Protein AF-A0A950TWX4-F1 (afdb_monomer_lite)

Radius of gyration: 22.9 Å; chains: 1; bounding box: 74×31×78 Å

Foldseek 3Di:
DDDPPPPAPDPLRVLLVVLVVLPPPQDQDPPLQLLVRQLVLLLVCLPRPDVVSVVVQVVCCVVCVVSVVSCCVRPVVVSLVSNLVSLVSCVVSQQWPPPDPSVVVSCQSVVVQVVCCVVPRRDDNCVSVVSSVVCRVVTGHPDPDDPPPPPPPPDDDD

Structure (mmCIF, N/CA/C/O backbone):
data_AF-A0A950TWX4-F1
#
_entry.id   AF-A0A950TWX4-F1
#
loop_
_atom_site.group_PDB
_atom_site.id
_atom_site.type_symbol
_atom_site.label_atom_id
_atom_site.label_alt_id
_atom_site.label_comp_id
_atom_site.label_asym_id
_atom_site.label_entity_id
_atom_site.label_seq_id
_atom_site.pdbx_PDB_ins_code
_atom_site.Cartn_x
_atom_site.Cartn_y
_atom_site.Cartn_z
_atom_site.occupancy
_atom_site.B_iso_or_equiv
_atom_site.auth_seq_id
_atom_site.auth_comp_id
_atom_site.auth_asym_id
_atom_site.auth_atom_id
_atom_site.pdbx_PDB_model_num
ATOM 1 N N . ARG A 1 1 ? 33.768 -4.463 -26.915 1.00 38.16 1 ARG A N 1
ATOM 2 C CA . ARG A 1 1 ? 33.293 -5.575 -27.776 1.00 38.16 1 ARG A CA 1
ATOM 3 C C . ARG A 1 1 ? 33.504 -6.878 -26.988 1.00 38.16 1 ARG A C 1
ATOM 5 O O . ARG A 1 1 ? 34.637 -7.309 -26.895 1.00 38.16 1 ARG A O 1
ATOM 12 N N . THR A 1 2 ? 32.643 -7.201 -26.019 1.00 39.91 2 THR A N 1
ATOM 13 C CA . THR A 1 2 ? 31.411 -8.034 -26.055 1.00 39.91 2 THR A CA 1
ATOM 14 C C . THR A 1 2 ? 31.694 -9.506 -25.726 1.00 39.91 2 THR A C 1
ATOM 16 O O . THR A 1 2 ? 31.837 -10.320 -26.630 1.00 39.91 2 THR A O 1
ATOM 19 N N . THR A 1 3 ? 31.713 -9.851 -24.431 1.00 39.69 3 THR A N 1
ATOM 20 C CA . THR A 1 3 ? 31.812 -11.255 -23.975 1.00 39.69 3 THR A CA 1
ATOM 21 C C . THR A 1 3 ? 31.081 -11.495 -22.643 1.00 39.69 3 THR A C 1
ATOM 23 O O . THR A 1 3 ? 31.617 -12.116 -21.737 1.00 39.69 3 THR A O 1
ATOM 26 N N . VAL A 1 4 ? 29.840 -11.002 -22.498 1.00 51.38 4 VAL A N 1
ATOM 27 C CA . VAL A 1 4 ? 28.979 -11.291 -21.318 1.00 51.38 4 VAL A CA 1
ATOM 28 C C . VAL A 1 4 ? 27.601 -11.860 -21.720 1.00 51.38 4 VAL A C 1
ATOM 30 O O . VAL A 1 4 ? 26.657 -11.836 -20.948 1.00 51.38 4 VAL A O 1
ATOM 33 N N . TYR A 1 5 ? 27.462 -12.434 -22.921 1.00 45.06 5 TYR A N 1
ATOM 34 C CA . TYR A 1 5 ? 26.194 -13.040 -23.379 1.00 45.06 5 TYR A CA 1
ATOM 35 C C . TYR A 1 5 ? 26.130 -14.575 -23.250 1.00 45.06 5 TYR A C 1
ATOM 37 O O . TYR A 1 5 ? 25.165 -15.190 -23.682 1.00 45.06 5 TYR A O 1
ATOM 45 N N . ARG A 1 6 ? 27.138 -15.245 -22.674 1.00 44.38 6 ARG A N 1
ATOM 46 C CA . ARG A 1 6 ? 27.315 -16.703 -22.853 1.00 44.38 6 ARG A CA 1
ATOM 47 C C . ARG A 1 6 ? 26.778 -17.589 -21.713 1.00 44.38 6 ARG A C 1
ATOM 49 O O . ARG A 1 6 ? 27.335 -18.656 -21.468 1.00 44.38 6 ARG A O 1
ATOM 56 N N . ARG A 1 7 ? 25.716 -17.179 -21.006 1.00 50.59 7 ARG A N 1
ATOM 57 C CA . ARG A 1 7 ? 25.037 -18.082 -20.042 1.00 50.59 7 ARG A CA 1
ATOM 58 C C . ARG A 1 7 ? 23.511 -17.957 -19.941 1.00 50.59 7 ARG A C 1
ATOM 60 O O . ARG A 1 7 ? 22.912 -18.731 -19.206 1.00 50.59 7 ARG A O 1
ATOM 67 N N . TYR A 1 8 ? 22.882 -17.068 -20.706 1.00 47.69 8 TYR A N 1
ATOM 68 C CA . TYR A 1 8 ? 21.423 -16.969 -20.796 1.00 47.69 8 TYR A CA 1
ATOM 69 C C . TYR A 1 8 ? 21.054 -16.935 -22.272 1.00 47.69 8 TYR A C 1
ATOM 71 O O . TYR A 1 8 ? 21.654 -16.168 -23.024 1.00 47.69 8 TYR A O 1
ATOM 79 N N . ARG A 1 9 ? 20.161 -17.834 -22.693 1.00 47.31 9 ARG A N 1
ATOM 80 C CA . ARG A 1 9 ? 19.891 -18.096 -24.112 1.00 47.31 9 ARG A CA 1
ATOM 81 C C . ARG A 1 9 ? 19.244 -16.885 -24.791 1.00 47.31 9 ARG A C 1
ATOM 83 O O . ARG A 1 9 ? 19.520 -16.677 -25.961 1.00 47.31 9 ARG A O 1
ATOM 90 N N . ASP A 1 10 ? 18.541 -16.051 -24.014 1.00 60.38 10 ASP A N 1
ATOM 91 C CA . ASP A 1 10 ? 17.954 -14.770 -24.416 1.00 60.38 10 ASP A CA 1
ATOM 92 C C . ASP A 1 10 ? 17.964 -13.742 -23.260 1.00 60.38 10 ASP A C 1
ATOM 94 O O . ASP A 1 10 ? 18.058 -14.100 -22.081 1.00 60.38 10 ASP A O 1
ATOM 98 N N . LYS A 1 11 ? 17.805 -12.441 -23.567 1.00 58.81 11 LYS A N 1
ATOM 99 C CA . LYS A 1 11 ? 17.647 -11.350 -22.569 1.00 58.81 11 LYS A CA 1
ATOM 100 C C . LYS A 1 11 ? 16.501 -11.637 -21.584 1.00 58.81 11 LYS A C 1
ATOM 102 O O . LYS A 1 11 ? 16.572 -11.248 -20.420 1.00 58.81 11 LYS A O 1
ATOM 107 N N . ALA A 1 12 ? 15.492 -12.383 -22.039 1.00 58.31 12 ALA A N 1
ATOM 108 C CA . ALA A 1 12 ? 14.367 -12.852 -21.241 1.00 58.31 12 ALA A CA 1
ATOM 109 C C . ALA A 1 12 ? 14.793 -13.758 -20.072 1.00 58.31 12 ALA A C 1
ATOM 111 O O . ALA A 1 12 ? 14.349 -13.571 -18.939 1.00 58.31 12 ALA A O 1
ATOM 112 N N . ASP A 1 13 ? 15.700 -14.702 -20.333 1.00 59.44 13 ASP A N 1
ATOM 113 C CA . ASP A 1 13 ? 16.210 -15.637 -19.328 1.00 59.44 13 ASP A CA 1
ATOM 114 C C . ASP A 1 13 ? 17.091 -14.927 -18.301 1.00 59.44 13 ASP A C 1
ATOM 116 O O . ASP A 1 13 ? 17.009 -15.225 -17.111 1.00 59.44 13 ASP A O 1
ATOM 120 N N . LEU A 1 14 ? 17.891 -13.946 -18.735 1.00 62.47 14 LEU A N 1
ATOM 121 C CA . LEU A 1 14 ? 18.701 -13.117 -17.838 1.00 62.47 14 LEU A CA 1
ATOM 122 C C . LEU A 1 14 ? 17.815 -12.298 -16.893 1.00 62.47 14 LEU A C 1
ATOM 124 O O . LEU A 1 14 ? 18.081 -12.233 -15.695 1.00 62.47 14 LEU A O 1
ATOM 128 N N . VAL A 1 15 ? 16.750 -11.691 -17.417 1.00 62.72 15 VAL A N 1
ATOM 129 C CA . VAL A 1 15 ? 15.803 -10.907 -16.619 1.00 62.72 15 VAL A CA 1
ATOM 130 C C . VAL A 1 15 ? 14.982 -11.812 -15.695 1.00 62.72 15 VAL A C 1
ATOM 132 O O . VAL A 1 15 ? 14.800 -11.480 -14.529 1.00 62.72 15 VAL A O 1
ATOM 135 N N . SER A 1 16 ? 14.556 -12.992 -16.153 1.00 57.66 16 SER A N 1
ATOM 136 C CA . SER A 1 16 ? 13.877 -13.993 -15.318 1.00 57.66 16 SER A CA 1
ATOM 137 C C . SER A 1 16 ? 14.780 -14.522 -14.196 1.00 57.66 16 SER A C 1
ATOM 139 O O . SER A 1 16 ? 14.333 -14.657 -13.053 1.00 57.66 16 SER A O 1
ATOM 141 N N . ALA A 1 17 ? 16.065 -14.757 -14.488 1.00 59.44 17 ALA A N 1
ATOM 142 C CA . ALA A 1 17 ? 17.078 -15.117 -13.500 1.00 59.44 17 ALA A CA 1
ATOM 143 C C . ALA A 1 17 ? 17.334 -13.969 -12.511 1.00 59.44 17 ALA A C 1
ATOM 145 O O . ALA A 1 17 ? 17.352 -14.209 -11.307 1.00 59.44 17 ALA A O 1
ATOM 146 N N . ALA A 1 18 ? 17.422 -12.720 -12.985 1.00 61.53 18 ALA A N 1
ATOM 147 C CA . ALA A 1 18 ? 17.548 -11.535 -12.137 1.00 61.53 18 ALA A CA 1
ATOM 148 C C . ALA A 1 18 ? 16.329 -11.360 -11.210 1.00 61.53 18 ALA A C 1
ATOM 150 O O . ALA A 1 18 ? 16.492 -11.196 -10.002 1.00 61.53 18 ALA A O 1
ATOM 151 N N . ILE A 1 19 ? 15.105 -11.502 -11.733 1.00 61.78 19 ILE A N 1
ATOM 152 C CA . ILE A 1 19 ? 13.866 -11.523 -10.935 1.00 61.78 19 ILE A CA 1
ATOM 153 C C . ILE A 1 19 ? 13.899 -12.683 -9.925 1.00 61.78 19 ILE A C 1
ATOM 155 O O . ILE A 1 19 ? 13.497 -12.518 -8.776 1.00 61.78 19 ILE A O 1
ATOM 159 N N . GLY A 1 20 ? 14.406 -13.855 -10.321 1.00 56.72 20 GLY A N 1
ATOM 160 C CA . GLY A 1 20 ? 14.581 -15.014 -9.442 1.00 56.72 20 GLY A CA 1
ATOM 161 C C . GLY A 1 20 ? 15.554 -14.770 -8.283 1.00 56.72 20 GLY A C 1
ATOM 162 O O . GLY A 1 20 ? 15.303 -15.246 -7.177 1.00 56.72 20 GLY A O 1
ATOM 163 N N . THR A 1 21 ? 16.618 -13.991 -8.508 1.00 56.47 21 THR A N 1
ATOM 164 C CA . THR A 1 21 ? 17.588 -13.599 -7.467 1.00 56.47 21 THR A CA 1
ATOM 165 C C . THR A 1 21 ? 17.095 -12.476 -6.554 1.00 56.47 21 THR A C 1
ATOM 167 O O . THR A 1 21 ? 17.593 -12.337 -5.442 1.00 56.47 21 THR A O 1
ATOM 170 N N . LEU A 1 22 ? 16.082 -11.710 -6.971 1.00 57.88 22 LEU A N 1
ATOM 171 C CA . LEU A 1 22 ? 15.498 -10.612 -6.187 1.00 57.88 22 LEU A CA 1
ATOM 172 C C . LEU A 1 22 ? 14.499 -11.069 -5.117 1.00 57.88 22 LEU A C 1
ATOM 174 O O . LEU A 1 22 ? 13.811 -10.246 -4.513 1.00 57.88 22 LEU A O 1
ATOM 178 N N . ARG A 1 23 ? 14.433 -12.375 -4.835 1.00 53.00 23 ARG A N 1
ATOM 179 C CA . ARG A 1 23 ? 13.668 -12.918 -3.712 1.00 53.00 23 ARG A CA 1
ATOM 180 C C . ARG A 1 23 ? 14.321 -12.535 -2.383 1.00 53.00 23 ARG A C 1
ATOM 182 O O . ARG A 1 23 ? 14.966 -13.356 -1.739 1.00 53.00 23 ARG A O 1
ATOM 189 N N . ALA A 1 24 ? 14.079 -11.316 -1.918 1.00 51.25 24 ALA A N 1
ATOM 190 C CA . ALA A 1 24 ? 14.000 -11.110 -0.483 1.00 51.25 24 ALA A CA 1
ATOM 191 C C . ALA A 1 24 ? 12.707 -11.807 -0.016 1.00 51.25 24 ALA A C 1
ATOM 193 O O . ALA A 1 24 ? 11.636 -11.476 -0.533 1.00 51.25 24 ALA A O 1
ATOM 194 N N . PRO A 1 25 ? 12.759 -12.802 0.889 1.00 54.62 25 PRO A N 1
ATOM 195 C CA . PRO A 1 25 ? 11.548 -13.352 1.477 1.00 54.62 25 PRO A CA 1
ATOM 196 C C . PRO A 1 25 ? 10.848 -12.218 2.225 1.00 54.62 25 PRO A C 1
ATOM 198 O O . PRO A 1 25 ? 11.296 -11.807 3.296 1.00 54.62 25 PRO A O 1
ATOM 201 N N . VAL A 1 26 ? 9.783 -11.667 1.640 1.00 61.88 26 VAL A N 1
ATOM 202 C CA . VAL A 1 26 ? 9.004 -10.626 2.306 1.00 61.88 26 VAL A CA 1
ATOM 203 C C . VAL A 1 26 ? 8.231 -11.308 3.420 1.00 61.88 26 VAL A C 1
ATOM 205 O O . VAL A 1 26 ? 7.269 -12.036 3.184 1.00 61.88 26 VAL A O 1
ATOM 208 N N . ARG A 1 27 ? 8.725 -11.137 4.644 1.00 69.81 27 ARG A N 1
ATOM 209 C CA . ARG A 1 27 ? 8.039 -11.590 5.845 1.00 69.81 27 ARG A CA 1
ATOM 210 C C . ARG A 1 27 ? 7.013 -10.538 6.218 1.00 69.81 27 ARG A C 1
ATOM 212 O O . ARG A 1 27 ? 7.359 -9.380 6.434 1.00 69.81 27 ARG A O 1
ATOM 219 N N . ARG A 1 28 ? 5.760 -10.967 6.282 1.00 78.38 28 ARG A N 1
ATOM 220 C CA . ARG A 1 28 ? 4.666 -10.172 6.819 1.00 78.38 28 ARG A CA 1
ATOM 221 C C . ARG A 1 28 ? 4.884 -9.953 8.318 1.00 78.38 28 ARG A C 1
ATOM 223 O O . ARG A 1 28 ? 5.215 -10.898 9.033 1.00 78.38 28 ARG A O 1
ATOM 230 N N . SER A 1 29 ? 4.699 -8.715 8.767 1.00 80.38 29 SER A N 1
ATOM 231 C CA . SER A 1 29 ? 4.491 -8.416 10.184 1.00 80.38 29 SER A CA 1
ATOM 232 C C . SER A 1 29 ? 3.058 -8.807 10.541 1.00 80.38 29 SER A C 1
ATOM 234 O O . SER A 1 29 ? 2.140 -8.452 9.806 1.00 80.38 29 SER A O 1
ATOM 236 N N . ALA A 1 30 ? 2.886 -9.581 11.608 1.00 83.62 30 ALA A N 1
ATOM 237 C CA . ALA A 1 30 ? 1.586 -10.031 12.102 1.00 83.62 30 ALA A CA 1
ATOM 238 C C . ALA A 1 30 ? 1.535 -9.805 13.617 1.00 83.62 30 ALA A C 1
ATOM 240 O O . ALA A 1 30 ? 1.483 -10.743 14.412 1.00 83.62 30 ALA A O 1
ATOM 241 N N . THR A 1 31 ? 1.663 -8.540 14.019 1.00 90.94 31 THR A N 1
ATOM 242 C CA . THR A 1 31 ? 1.644 -8.133 15.434 1.00 90.94 31 THR A CA 1
ATOM 243 C C . THR A 1 31 ? 0.235 -8.154 16.019 1.00 90.94 31 THR A C 1
ATOM 245 O O . THR A 1 31 ? 0.073 -8.139 17.239 1.00 90.94 31 THR A O 1
ATOM 248 N N . GLY A 1 32 ? -0.781 -8.199 15.154 1.00 90.12 32 GLY A N 1
ATOM 249 C CA . GLY A 1 32 ? -2.180 -8.073 15.536 1.00 90.12 32 GLY A CA 1
ATOM 250 C C . GLY A 1 32 ? -2.653 -6.622 15.587 1.00 90.12 32 GLY A C 1
ATOM 251 O O . GLY A 1 32 ? -3.823 -6.404 15.880 1.00 90.12 32 GLY A O 1
ATOM 252 N N . ASP A 1 33 ? -1.794 -5.645 15.282 1.00 95.81 33 ASP A N 1
ATOM 253 C CA . ASP A 1 33 ? -2.163 -4.255 15.003 1.00 95.81 33 ASP A CA 1
ATOM 254 C C . ASP A 1 33 ? -2.050 -4.017 13.492 1.00 95.81 33 ASP A C 1
ATOM 256 O O . ASP A 1 33 ? -0.959 -3.855 12.943 1.00 95.81 33 ASP A O 1
ATOM 260 N N . ALA A 1 34 ? -3.196 -3.980 12.812 1.00 96.38 34 ALA A N 1
ATOM 261 C CA . ALA A 1 34 ? -3.253 -3.839 11.366 1.00 96.38 34 ALA A CA 1
ATOM 262 C C . ALA A 1 34 ? -2.634 -2.518 10.885 1.00 96.38 34 ALA A C 1
ATOM 264 O O . ALA A 1 34 ? -2.046 -2.488 9.805 1.00 96.38 34 ALA A O 1
ATOM 265 N N . ARG A 1 35 ? -2.703 -1.432 11.671 1.00 97.12 35 ARG A N 1
ATOM 266 C CA . ARG A 1 35 ? -2.060 -0.163 11.297 1.00 97.12 35 ARG A CA 1
ATOM 267 C C . ARG A 1 35 ? -0.549 -0.330 11.308 1.00 97.12 35 ARG A C 1
ATOM 269 O O . ARG A 1 35 ? 0.112 0.009 10.329 1.00 97.12 35 ARG A O 1
ATOM 276 N N . ALA A 1 36 ? -0.013 -0.849 12.410 1.00 97.19 36 ALA A N 1
ATOM 277 C CA . ALA A 1 36 ? 1.422 -1.059 12.567 1.00 97.19 36 ALA A CA 1
ATOM 278 C C . ALA A 1 36 ? 1.967 -2.035 11.513 1.00 97.19 36 ALA A C 1
ATOM 280 O O . ALA A 1 36 ? 3.016 -1.785 10.918 1.00 97.19 36 ALA A O 1
ATOM 281 N N . ASP A 1 37 ? 1.224 -3.102 11.221 1.00 96.62 37 ASP A N 1
ATOM 282 C CA . ASP A 1 37 ? 1.611 -4.103 10.230 1.00 96.62 37 ASP A CA 1
ATOM 283 C C . ASP A 1 37 ? 1.609 -3.530 8.795 1.00 96.62 37 ASP A C 1
ATOM 285 O O . ASP A 1 37 ? 2.510 -3.842 8.010 1.00 96.62 37 ASP A O 1
ATOM 289 N N . LEU A 1 38 ? 0.669 -2.634 8.452 1.00 96.94 38 LEU A N 1
ATOM 290 C CA . LEU A 1 38 ? 0.676 -1.912 7.169 1.00 96.94 38 LEU A CA 1
ATOM 291 C C . LEU A 1 38 ? 1.870 -0.955 7.045 1.00 96.94 38 LEU A C 1
ATOM 293 O O . LEU A 1 38 ? 2.520 -0.928 5.997 1.00 96.94 38 LEU A O 1
ATOM 297 N N . VAL A 1 39 ? 2.183 -0.204 8.108 1.00 97.44 39 VAL A N 1
ATOM 298 C CA . VAL A 1 39 ? 3.353 0.693 8.150 1.00 97.44 39 VAL A CA 1
ATOM 299 C C . VAL A 1 39 ? 4.638 -0.104 7.934 1.00 97.44 39 VAL A C 1
ATOM 301 O O . VAL A 1 39 ? 5.432 0.222 7.049 1.00 97.44 39 VAL A O 1
ATOM 304 N N . ALA A 1 40 ? 4.817 -1.194 8.684 1.00 95.62 40 ALA A N 1
ATOM 305 C CA . ALA A 1 40 ? 5.993 -2.052 8.582 1.00 95.62 40 ALA A CA 1
ATOM 306 C C . ALA A 1 40 ? 6.160 -2.640 7.172 1.00 95.62 40 ALA A C 1
ATOM 308 O O . ALA A 1 40 ? 7.278 -2.723 6.647 1.00 95.62 40 ALA A O 1
ATOM 309 N N . HIS A 1 41 ? 5.052 -3.021 6.530 1.00 94.88 41 HIS A N 1
ATOM 310 C CA . HIS A 1 41 ? 5.083 -3.525 5.160 1.00 94.88 41 HIS A CA 1
ATOM 311 C C . HIS A 1 41 ? 5.472 -2.444 4.147 1.00 94.88 41 HIS A C 1
ATOM 313 O O . HIS A 1 41 ? 6.357 -2.675 3.319 1.00 94.88 41 HIS A O 1
ATOM 319 N N . LEU A 1 42 ? 4.882 -1.248 4.226 1.00 95.00 42 LEU A N 1
ATOM 320 C CA . LEU A 1 42 ? 5.241 -0.137 3.339 1.00 95.00 42 LEU A CA 1
ATOM 321 C C . LEU A 1 42 ? 6.699 0.295 3.509 1.00 95.00 42 LEU A C 1
ATOM 323 O O . LEU A 1 42 ? 7.374 0.586 2.522 1.00 95.00 42 LEU A O 1
ATOM 327 N N . ASP A 1 43 ? 7.225 0.264 4.728 1.00 94.62 43 ASP A N 1
ATOM 328 C CA . ASP A 1 43 ? 8.636 0.530 4.990 1.00 94.62 43 ASP A CA 1
ATOM 329 C C . ASP A 1 43 ? 9.556 -0.567 4.411 1.00 94.62 43 ASP A C 1
ATOM 331 O O . ASP A 1 43 ? 10.631 -0.286 3.868 1.00 94.62 43 ASP A O 1
ATOM 335 N N . SER A 1 44 ? 9.117 -1.831 4.426 1.00 91.56 44 SER A N 1
ATOM 336 C CA . SER A 1 44 ? 9.804 -2.918 3.716 1.00 91.56 44 SER A CA 1
ATOM 337 C C . SER A 1 44 ? 9.836 -2.686 2.202 1.00 91.56 44 SER A C 1
ATOM 339 O O . SER A 1 44 ? 10.907 -2.784 1.597 1.00 91.56 44 SER A O 1
ATOM 341 N N . VAL A 1 45 ? 8.707 -2.313 1.588 1.00 90.44 45 VAL A N 1
ATOM 342 C CA . VAL A 1 45 ? 8.643 -1.941 0.162 1.00 90.44 45 VAL A CA 1
ATOM 343 C C . VAL A 1 45 ? 9.592 -0.774 -0.116 1.00 90.44 45 VAL A C 1
A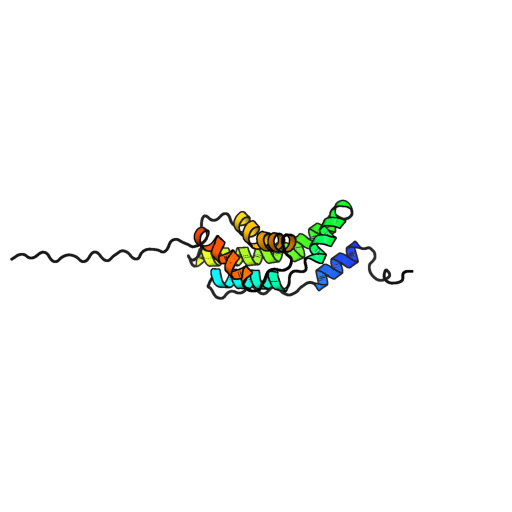TOM 345 O O . VAL A 1 45 ? 10.443 -0.860 -1.005 1.00 90.44 45 VAL A O 1
ATOM 348 N N . ARG A 1 46 ? 9.534 0.273 0.710 1.00 91.31 46 ARG A N 1
ATOM 349 C CA . ARG A 1 46 ? 10.376 1.464 0.596 1.00 91.31 46 ARG A CA 1
ATOM 350 C C . ARG A 1 46 ? 11.867 1.155 0.628 1.00 91.31 46 ARG A C 1
ATOM 352 O O . ARG A 1 46 ? 12.626 1.820 -0.074 1.00 91.31 46 ARG A O 1
ATOM 359 N N . ARG A 1 47 ? 12.316 0.179 1.423 1.00 88.25 47 ARG A N 1
ATOM 360 C CA . ARG A 1 47 ? 13.731 -0.228 1.509 1.00 88.25 47 ARG A CA 1
ATOM 361 C C . ARG A 1 47 ? 14.157 -1.215 0.433 1.00 88.25 47 ARG A C 1
ATOM 363 O O . ARG A 1 47 ? 15.264 -1.104 -0.089 1.00 88.25 47 ARG A O 1
ATOM 370 N N . ASN A 1 48 ? 13.298 -2.161 0.085 1.00 82.69 48 ASN A N 1
ATOM 371 C CA . ASN A 1 48 ? 13.730 -3.350 -0.647 1.00 82.69 48 ASN A CA 1
ATOM 372 C C . ASN A 1 48 ? 13.310 -3.343 -2.118 1.00 82.69 48 ASN A C 1
ATOM 374 O O . ASN A 1 48 ? 13.904 -4.055 -2.925 1.00 82.69 48 ASN A O 1
ATOM 378 N N . TYR A 1 49 ? 12.312 -2.544 -2.500 1.00 79.88 49 TYR A N 1
ATOM 379 C CA . TYR A 1 49 ? 11.797 -2.580 -3.863 1.00 79.88 49 TYR A CA 1
ATOM 380 C C . TYR A 1 49 ? 12.721 -1.827 -4.834 1.00 79.88 49 TYR A C 1
ATOM 382 O O . TYR A 1 49 ? 13.018 -0.640 -4.664 1.00 79.88 49 TYR A O 1
ATOM 390 N N . GLY A 1 50 ? 13.220 -2.539 -5.848 1.00 76.00 50 GLY A N 1
ATOM 391 C CA . GLY A 1 50 ? 14.134 -2.015 -6.865 1.00 76.00 50 GLY A CA 1
ATOM 392 C C . GLY A 1 50 ? 13.388 -1.442 -8.070 1.00 76.00 50 GLY A C 1
ATOM 393 O O . GLY A 1 50 ? 12.835 -2.186 -8.876 1.00 76.00 50 GLY A O 1
ATOM 394 N N . ILE A 1 51 ? 13.397 -0.118 -8.226 1.00 75.31 51 ILE A N 1
ATOM 395 C CA . ILE A 1 51 ? 12.555 0.575 -9.221 1.00 75.31 51 ILE A CA 1
ATOM 396 C C . ILE A 1 51 ? 13.183 0.591 -10.611 1.00 75.31 51 ILE A C 1
ATOM 398 O O . ILE A 1 51 ? 12.467 0.511 -11.605 1.00 75.31 51 ILE A O 1
ATOM 402 N N . SER A 1 52 ? 14.513 0.580 -10.697 1.00 74.31 52 SER A N 1
ATOM 403 C CA . SER A 1 52 ? 15.224 0.492 -11.976 1.00 74.31 52 SER A CA 1
ATOM 404 C C . SER A 1 52 ? 14.845 -0.768 -12.759 1.00 74.31 52 SER A C 1
ATOM 406 O O . SER A 1 52 ? 14.731 -0.723 -13.982 1.00 74.31 52 SER A O 1
ATOM 408 N N . LEU A 1 53 ? 14.580 -1.880 -12.061 1.00 72.69 53 LEU A N 1
ATOM 409 C CA . LEU A 1 53 ? 14.086 -3.097 -12.697 1.00 72.69 53 LEU A CA 1
ATOM 410 C C . LEU A 1 53 ? 12.664 -2.907 -13.240 1.00 72.69 53 LEU A C 1
ATOM 412 O O . LEU A 1 53 ? 12.409 -3.267 -14.384 1.00 72.69 53 LEU A O 1
ATOM 416 N N . ALA A 1 54 ? 11.762 -2.314 -12.452 1.00 75.56 54 ALA A N 1
ATOM 417 C CA . ALA A 1 54 ? 10.392 -2.040 -12.884 1.00 75.56 54 ALA A CA 1
ATOM 418 C C . ALA A 1 54 ? 10.361 -1.150 -14.140 1.00 75.56 54 ALA A C 1
ATOM 420 O O . ALA A 1 54 ? 9.674 -1.477 -15.103 1.00 75.56 54 ALA A O 1
ATOM 421 N N . GLY A 1 55 ? 11.162 -0.078 -14.164 1.00 76.56 55 GLY A N 1
ATOM 422 C CA . GLY A 1 55 ? 11.287 0.799 -15.332 1.00 76.56 55 GLY A CA 1
ATOM 423 C C . GLY A 1 55 ? 11.838 0.073 -16.561 1.00 76.56 55 GLY A C 1
ATOM 424 O O . GLY A 1 55 ? 11.258 0.167 -17.638 1.00 76.56 55 GLY A O 1
ATOM 425 N N . THR A 1 56 ? 12.903 -0.718 -16.393 1.00 76.50 56 THR A N 1
ATOM 426 C CA . THR A 1 56 ? 13.493 -1.507 -17.491 1.00 76.50 56 THR A CA 1
ATOM 427 C C . THR A 1 56 ? 12.474 -2.476 -18.092 1.00 76.50 56 THR A C 1
ATOM 429 O O . THR A 1 56 ? 12.341 -2.569 -19.306 1.00 76.50 56 THR A O 1
ATOM 432 N N . LEU A 1 57 ? 11.721 -3.179 -17.248 1.00 76.06 57 LEU A N 1
ATOM 433 C CA . LEU A 1 57 ? 10.717 -4.148 -17.684 1.00 76.06 57 LEU A CA 1
ATOM 434 C C . LEU A 1 57 ? 9.541 -3.509 -18.419 1.00 76.06 57 LEU A C 1
ATOM 436 O O . LEU A 1 57 ? 9.043 -4.094 -19.374 1.00 76.06 57 LEU A O 1
ATOM 440 N N . LEU A 1 58 ? 9.112 -2.321 -17.989 1.00 77.88 58 LEU A N 1
ATOM 441 C CA . LEU A 1 58 ? 8.067 -1.570 -18.682 1.00 77.88 58 LEU A CA 1
ATOM 442 C C . LEU A 1 58 ? 8.518 -1.133 -20.080 1.00 77.88 58 LEU A C 1
ATOM 444 O O . LEU A 1 58 ? 7.721 -1.186 -21.008 1.00 77.88 58 LEU A O 1
ATOM 448 N N . MET A 1 59 ? 9.788 -0.752 -20.257 1.00 80.31 59 MET A N 1
ATOM 449 C CA . MET A 1 59 ? 10.312 -0.393 -21.583 1.00 80.31 59 MET A CA 1
ATOM 450 C C . MET A 1 59 ? 10.434 -1.594 -22.532 1.00 80.31 59 MET A C 1
ATOM 452 O O . MET A 1 59 ? 10.323 -1.429 -23.744 1.00 80.31 59 MET A O 1
ATOM 456 N N . GLU A 1 60 ? 10.664 -2.796 -22.001 1.00 78.88 60 GLU A N 1
ATOM 457 C CA . GLU A 1 60 ? 10.804 -4.024 -22.796 1.00 78.88 60 GLU A CA 1
ATO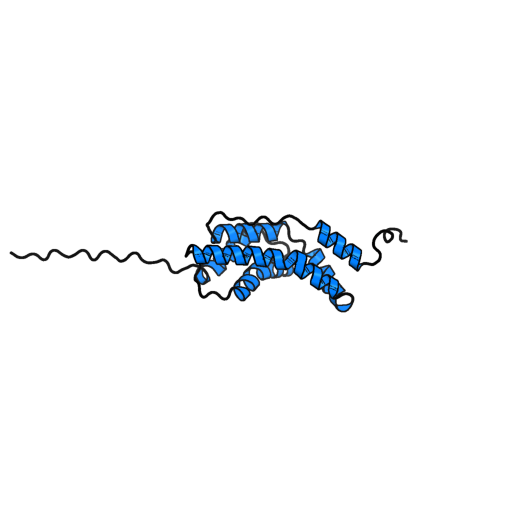M 458 C C . GLU A 1 60 ? 9.461 -4.695 -23.126 1.00 78.88 60 GLU A C 1
ATOM 460 O O . GLU A 1 60 ? 9.430 -5.607 -23.951 1.00 78.88 60 GLU A O 1
ATOM 465 N N . GLU A 1 61 ? 8.358 -4.260 -22.509 1.00 80.50 61 GLU A N 1
ATOM 466 C CA . GLU A 1 61 ? 7.031 -4.878 -22.638 1.00 80.50 61 GLU A CA 1
ATOM 467 C C . GLU A 1 61 ? 6.562 -5.073 -24.091 1.00 80.50 61 GLU A C 1
ATOM 469 O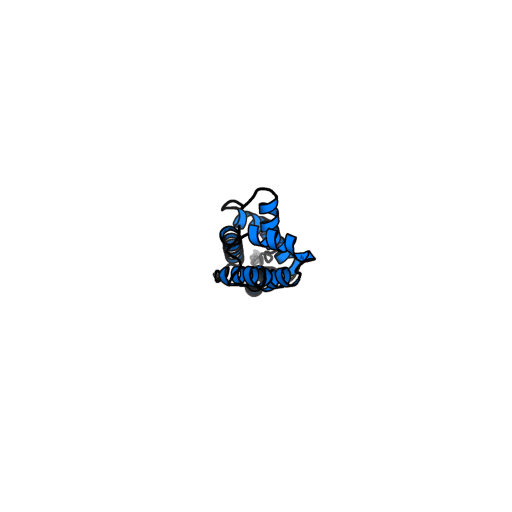 O . GLU A 1 61 ? 6.169 -6.201 -24.404 1.00 80.50 61 GLU A O 1
ATOM 474 N N . PRO A 1 62 ? 6.715 -4.096 -25.013 1.00 83.81 62 PRO A N 1
ATOM 475 C CA . PRO A 1 62 ? 6.276 -4.267 -26.401 1.00 83.81 62 PRO A CA 1
ATOM 476 C C . PRO A 1 62 ? 7.033 -5.366 -27.157 1.00 83.81 62 PRO A C 1
ATOM 478 O O . PRO A 1 62 ? 6.539 -5.905 -28.145 1.00 83.81 62 PRO A O 1
ATOM 481 N N . TYR A 1 63 ? 8.247 -5.691 -26.709 1.00 80.62 63 TYR A N 1
ATOM 482 C CA . TYR A 1 63 ? 9.133 -6.665 -27.348 1.00 80.62 63 TYR A CA 1
ATOM 483 C C . TYR A 1 63 ? 9.104 -8.021 -26.640 1.00 80.62 63 TYR A C 1
ATOM 485 O O . TYR A 1 63 ? 9.448 -9.042 -27.235 1.00 80.62 63 TYR A O 1
ATOM 493 N N . ASN A 1 64 ? 8.729 -8.040 -25.359 1.00 78.38 64 ASN A N 1
ATOM 494 C CA . ASN A 1 64 ? 8.701 -9.241 -24.542 1.00 78.38 64 ASN A CA 1
ATOM 495 C C . ASN A 1 64 ? 7.642 -9.148 -23.424 1.00 78.38 64 ASN A C 1
ATOM 497 O O . ASN A 1 64 ? 7.981 -8.932 -22.254 1.00 78.38 64 ASN A O 1
ATOM 501 N N . PRO A 1 65 ? 6.355 -9.365 -23.747 1.00 79.94 65 PRO A N 1
ATOM 502 C CA . PRO A 1 65 ? 5.263 -9.225 -22.782 1.00 79.94 65 PRO A CA 1
ATOM 503 C C . PRO A 1 65 ? 5.372 -10.211 -21.605 1.00 79.94 65 PRO A C 1
ATOM 505 O O . PRO A 1 65 ? 4.991 -9.889 -20.475 1.00 79.94 65 PRO A O 1
ATOM 508 N N . ARG A 1 66 ? 5.985 -11.386 -21.822 1.00 79.75 66 ARG A N 1
ATOM 509 C CA . ARG A 1 66 ? 6.176 -12.410 -20.781 1.00 79.75 66 ARG A CA 1
ATOM 510 C C . ARG A 1 66 ? 7.051 -11.920 -19.623 1.00 79.75 66 ARG A C 1
ATOM 512 O O . ARG A 1 66 ? 6.897 -12.385 -18.493 1.00 79.75 66 ARG A O 1
ATOM 519 N N . LEU A 1 67 ? 7.953 -10.968 -19.868 1.00 75.94 67 LEU A N 1
ATOM 520 C CA . LEU A 1 67 ? 8.774 -10.379 -18.809 1.00 75.94 67 LEU A CA 1
ATOM 521 C C . LEU A 1 67 ? 7.951 -9.557 -17.823 1.00 75.94 67 LEU A C 1
ATOM 523 O O . LEU A 1 67 ? 8.164 -9.663 -16.612 1.00 75.94 67 LEU A O 1
ATOM 527 N N . LEU A 1 68 ? 6.994 -8.775 -18.323 1.00 80.06 68 LEU A N 1
ATOM 528 C CA . LEU A 1 68 ? 6.126 -7.992 -17.455 1.00 80.06 68 LEU A CA 1
ATOM 529 C C . LEU A 1 68 ? 5.176 -8.894 -16.659 1.00 80.06 68 LEU A C 1
ATOM 531 O O . LEU A 1 68 ? 4.931 -8.632 -15.482 1.00 80.06 68 LEU A O 1
ATOM 535 N N . GLU A 1 69 ? 4.691 -9.987 -17.252 1.00 83.19 69 GLU A N 1
ATOM 536 C CA . GLU A 1 69 ? 3.919 -11.008 -16.530 1.00 83.19 69 GLU A CA 1
ATOM 537 C C . GLU A 1 69 ? 4.716 -11.608 -15.369 1.00 83.19 69 GLU A C 1
ATOM 539 O O . GLU A 1 69 ? 4.259 -11.569 -14.228 1.00 83.19 69 GLU A O 1
ATOM 544 N N . LEU A 1 70 ? 5.941 -12.079 -15.625 1.00 79.81 70 LEU A N 1
ATOM 545 C CA . LEU A 1 70 ? 6.803 -12.649 -14.586 1.00 79.81 70 LEU A CA 1
ATOM 546 C C . LEU A 1 70 ? 7.114 -11.642 -13.476 1.00 79.81 70 LEU A C 1
ATOM 548 O O . LEU A 1 70 ? 7.183 -12.012 -12.303 1.00 79.81 70 LEU A O 1
ATOM 552 N N . PHE A 1 71 ? 7.283 -10.367 -13.820 1.00 79.88 71 PHE A N 1
ATOM 553 C CA . PHE A 1 71 ? 7.448 -9.305 -12.835 1.00 79.88 71 PHE A CA 1
ATOM 554 C C . PHE A 1 71 ? 6.198 -9.099 -11.985 1.00 79.88 71 PHE A C 1
ATOM 556 O O . PHE A 1 71 ? 6.301 -9.042 -10.758 1.00 79.88 71 PHE A O 1
ATOM 563 N N . ARG A 1 72 ? 5.011 -9.038 -12.600 1.00 84.88 72 ARG A N 1
ATOM 564 C CA . ARG A 1 72 ? 3.748 -8.951 -11.856 1.00 84.88 72 ARG A CA 1
ATOM 565 C C . ARG A 1 72 ? 3.605 -10.140 -10.908 1.00 84.88 72 ARG A C 1
ATOM 567 O O . ARG A 1 72 ? 3.415 -9.936 -9.712 1.00 84.88 72 ARG A O 1
ATOM 574 N N . GLU A 1 73 ? 3.771 -11.358 -11.418 1.00 85.56 73 GLU A N 1
ATOM 575 C CA . GLU A 1 73 ? 3.639 -12.609 -10.662 1.00 85.56 73 GLU A CA 1
ATOM 576 C C . GLU A 1 73 ? 4.624 -12.706 -9.489 1.00 85.56 73 GLU A C 1
ATOM 578 O O . GLU A 1 73 ? 4.252 -13.147 -8.400 1.00 85.56 73 GLU A O 1
ATOM 583 N N . ARG A 1 74 ? 5.888 -12.317 -9.696 1.00 80.94 74 ARG A N 1
ATOM 584 C CA . ARG A 1 74 ? 6.961 -12.552 -8.715 1.00 80.94 74 ARG A CA 1
ATOM 585 C C . ARG A 1 74 ? 7.258 -11.368 -7.808 1.00 80.94 74 ARG A C 1
ATOM 587 O O . ARG A 1 74 ? 7.778 -11.590 -6.719 1.00 80.94 74 ARG A O 1
ATOM 594 N N . MET A 1 75 ? 6.953 -10.146 -8.236 1.00 79.94 75 MET A N 1
ATOM 595 C CA . MET A 1 75 ? 7.312 -8.931 -7.501 1.00 79.94 75 MET A CA 1
ATOM 596 C C . MET A 1 75 ? 6.089 -8.183 -6.980 1.00 79.94 75 MET A C 1
ATOM 598 O O . MET A 1 75 ? 6.095 -7.799 -5.817 1.00 79.94 75 MET A O 1
ATOM 602 N N . ILE A 1 76 ? 5.033 -8.019 -7.787 1.00 86.88 76 ILE A N 1
ATOM 603 C CA . ILE A 1 76 ? 3.858 -7.205 -7.421 1.00 86.88 76 ILE A CA 1
ATOM 604 C C . ILE A 1 76 ? 2.833 -8.015 -6.620 1.00 86.88 76 ILE A C 1
ATOM 606 O O . ILE A 1 76 ? 2.428 -7.605 -5.531 1.00 86.88 76 ILE A O 1
ATOM 610 N N . VAL A 1 77 ? 2.426 -9.178 -7.135 1.00 90.50 77 VAL A N 1
ATOM 611 C CA . VAL A 1 77 ? 1.400 -10.038 -6.522 1.00 90.50 77 VAL A CA 1
ATOM 612 C C . VAL A 1 77 ? 1.740 -10.414 -5.073 1.00 90.50 77 VAL A C 1
ATOM 614 O O . VAL A 1 77 ? 0.842 -10.333 -4.235 1.00 90.50 77 VAL A O 1
ATOM 617 N N . PRO A 1 78 ? 2.994 -10.752 -4.708 1.00 89.69 78 PRO A N 1
ATOM 618 C CA . PRO A 1 78 ? 3.334 -11.028 -3.314 1.00 89.69 78 PRO A CA 1
ATOM 619 C C . PRO A 1 78 ? 3.118 -9.830 -2.382 1.00 89.69 78 PRO A C 1
ATOM 621 O O . PRO A 1 78 ? 2.605 -10.019 -1.283 1.00 89.69 78 PRO A O 1
ATOM 624 N N . GLN A 1 79 ? 3.439 -8.602 -2.816 1.00 90.44 79 GLN A N 1
ATOM 625 C CA . GLN A 1 79 ? 3.200 -7.419 -1.978 1.00 90.44 79 GLN A CA 1
ATOM 626 C C . GLN A 1 79 ? 1.704 -7.168 -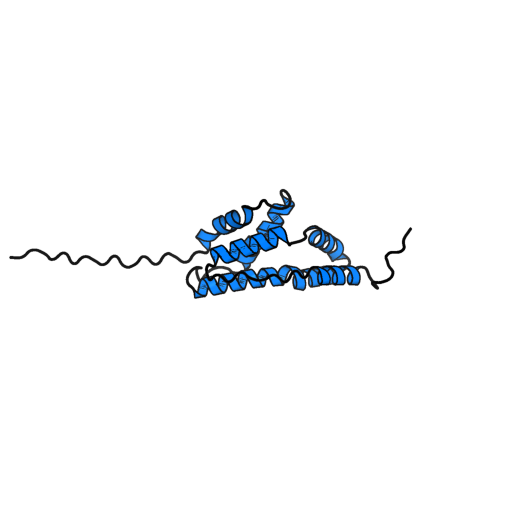1.795 1.00 90.44 79 GLN A C 1
ATOM 628 O O . GLN A 1 79 ? 1.279 -6.849 -0.687 1.00 90.44 79 GLN A O 1
ATOM 633 N N . ARG A 1 80 ? 0.910 -7.344 -2.864 1.00 94.00 80 ARG A N 1
ATOM 634 C CA . ARG A 1 80 ? -0.555 -7.211 -2.803 1.00 94.00 80 ARG A CA 1
ATOM 635 C C . ARG A 1 80 ? -1.164 -8.215 -1.831 1.00 94.00 80 ARG A C 1
ATOM 637 O O . ARG A 1 80 ? -1.996 -7.828 -1.022 1.00 94.00 80 ARG A O 1
ATOM 644 N N . ARG A 1 81 ? -0.713 -9.474 -1.869 1.00 94.50 81 ARG A N 1
ATOM 645 C CA . ARG A 1 81 ? -1.183 -10.526 -0.952 1.00 94.50 81 ARG A CA 1
ATOM 646 C C . ARG A 1 81 ? -0.924 -10.171 0.507 1.00 94.50 81 ARG A C 1
ATOM 648 O O . ARG A 1 81 ? -1.845 -10.238 1.300 1.00 94.50 81 ARG A O 1
ATOM 655 N N . ILE A 1 82 ? 0.281 -9.710 0.839 1.00 93.75 82 ILE A N 1
ATOM 656 C CA . ILE A 1 82 ? 0.615 -9.341 2.223 1.00 93.75 82 ILE A CA 1
ATOM 657 C C . ILE A 1 82 ? -0.301 -8.229 2.743 1.00 93.75 82 ILE A C 1
ATOM 659 O O . ILE A 1 82 ? -0.831 -8.348 3.842 1.00 93.75 82 ILE A O 1
ATOM 663 N N . VAL A 1 83 ? -0.524 -7.176 1.950 1.00 94.94 83 VAL A N 1
ATOM 664 C CA . VAL A 1 83 ? -1.435 -6.089 2.341 1.00 94.94 83 VAL A CA 1
ATOM 665 C C . VAL A 1 83 ? -2.870 -6.596 2.479 1.00 94.94 83 VAL A C 1
ATOM 667 O O . VAL A 1 83 ? -3.535 -6.260 3.455 1.00 94.94 83 VAL A O 1
ATOM 670 N N . ALA A 1 84 ? -3.340 -7.423 1.541 1.00 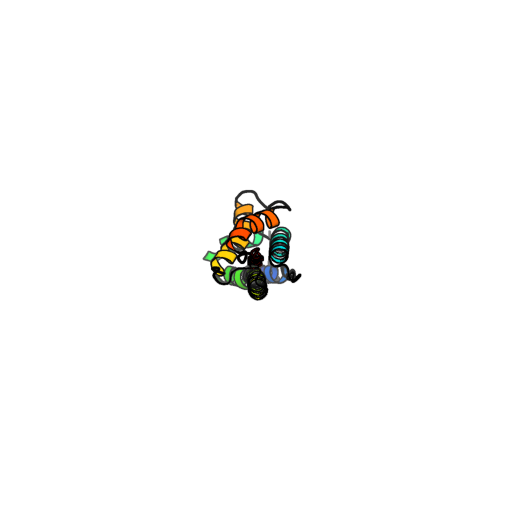96.69 84 ALA A N 1
ATOM 671 C CA . ALA A 1 84 ? -4.680 -7.999 1.591 1.00 96.69 84 ALA A CA 1
ATOM 672 C C . ALA A 1 84 ? -4.888 -8.860 2.842 1.00 96.69 84 ALA A C 1
ATOM 674 O O . ALA A 1 84 ? -5.888 -8.698 3.535 1.00 96.69 84 ALA A O 1
ATOM 675 N N . ASP A 1 85 ? -3.920 -9.710 3.179 1.00 96.12 85 ASP A N 1
ATOM 676 C CA . ASP A 1 85 ? -3.995 -10.551 4.369 1.00 96.12 85 ASP A CA 1
ATOM 677 C C . ASP A 1 85 ? -3.970 -9.703 5.657 1.00 96.12 85 ASP A C 1
ATOM 679 O O . ASP A 1 85 ? -4.677 -10.016 6.616 1.00 96.12 85 ASP A O 1
ATOM 683 N N . THR A 1 86 ? -3.191 -8.610 5.703 1.00 96.44 86 THR A N 1
ATOM 684 C CA . THR A 1 86 ? -3.200 -7.641 6.826 1.00 96.44 86 THR A CA 1
ATOM 685 C C . THR A 1 86 ? -4.547 -6.956 6.970 1.00 96.44 86 THR A C 1
ATOM 687 O O . THR A 1 86 ? -5.059 -6.805 8.079 1.00 96.44 86 THR A O 1
ATOM 690 N N . ILE A 1 87 ? -5.158 -6.584 5.852 1.00 96.69 87 ILE A N 1
ATOM 691 C CA . ILE A 1 87 ? -6.475 -5.961 5.842 1.00 96.69 87 ILE A CA 1
ATOM 692 C C . ILE A 1 87 ? -7.558 -6.942 6.306 1.00 96.69 87 ILE A C 1
ATOM 694 O O . ILE A 1 87 ? -8.387 -6.570 7.136 1.00 96.69 87 ILE A O 1
ATOM 698 N N . HIS A 1 88 ? -7.545 -8.186 5.821 1.00 96.50 88 HIS A N 1
ATOM 699 C CA . HIS A 1 88 ? -8.507 -9.209 6.234 1.00 96.50 88 HIS A CA 1
ATOM 700 C C . HIS A 1 88 ? -8.412 -9.517 7.732 1.00 96.50 88 HIS A C 1
ATOM 702 O O . HIS A 1 88 ? -9.431 -9.497 8.417 1.00 96.50 88 HIS A O 1
ATOM 708 N N . GLU A 1 89 ? -7.206 -9.695 8.276 1.00 95.44 89 GLU A N 1
ATOM 709 C CA . GLU A 1 89 ? -7.036 -9.889 9.723 1.00 95.44 89 GLU A CA 1
ATOM 710 C C . GLU A 1 89 ? -7.479 -8.659 10.526 1.00 95.44 89 GLU A C 1
ATOM 712 O O . GLU A 1 89 ? -8.138 -8.786 11.558 1.00 95.44 89 GLU A O 1
ATOM 717 N N . GLY A 1 90 ? -7.188 -7.449 10.036 1.00 96.31 90 GLY A N 1
ATOM 718 C CA . GLY A 1 90 ? -7.685 -6.213 10.636 1.00 96.31 90 GLY A CA 1
ATOM 719 C C . GLY A 1 90 ? -9.214 -6.125 10.635 1.00 96.31 90 GLY A C 1
ATOM 720 O O . GLY A 1 90 ? -9.802 -5.630 11.598 1.00 96.31 90 GLY A O 1
ATOM 721 N N . ILE A 1 91 ? -9.873 -6.630 9.591 1.00 96.88 91 ILE A N 1
ATOM 722 C CA . ILE A 1 91 ? -11.333 -6.751 9.524 1.00 96.88 91 ILE A CA 1
ATOM 723 C C . ILE A 1 91 ? -11.844 -7.761 10.557 1.00 96.88 91 ILE A C 1
ATOM 725 O O . ILE A 1 91 ? -12.790 -7.459 11.293 1.00 96.88 91 ILE A O 1
ATOM 729 N N . ASP A 1 92 ? -11.223 -8.935 10.638 1.00 95.56 92 ASP A N 1
ATOM 730 C CA . ASP A 1 92 ? -11.629 -10.004 11.554 1.00 95.56 92 ASP A CA 1
ATOM 731 C C . ASP A 1 92 ? -11.470 -9.589 13.023 1.00 95.56 92 ASP A C 1
ATOM 733 O O . ASP A 1 92 ? -12.327 -9.885 13.857 1.00 95.56 92 ASP A O 1
ATOM 737 N N . HIS A 1 93 ? -10.438 -8.800 13.332 1.00 94.69 93 HIS A N 1
ATOM 738 C CA . HIS A 1 93 ? -10.221 -8.209 14.654 1.00 94.69 93 HIS A CA 1
ATOM 739 C C . HIS A 1 93 ? -11.038 -6.930 14.908 1.00 94.69 93 HIS A C 1
ATOM 741 O O . HIS A 1 93 ? -10.953 -6.344 15.991 1.00 94.69 93 HIS A O 1
ATOM 747 N N . GLY A 1 94 ? -11.837 -6.476 13.937 1.00 96.12 94 GLY A N 1
ATOM 748 C CA . GLY A 1 94 ? -12.678 -5.285 14.062 1.00 96.12 94 GLY A CA 1
ATOM 749 C C . GLY A 1 94 ? -11.899 -3.968 14.140 1.00 96.12 94 GLY A C 1
ATOM 750 O O . GLY A 1 94 ? -12.409 -3.001 14.702 1.00 96.12 94 GLY A O 1
ATOM 751 N N . GLN A 1 95 ? -10.676 -3.931 13.609 1.00 97.19 95 GLN A N 1
ATOM 752 C CA . GLN A 1 95 ? -9.834 -2.736 13.488 1.00 97.19 95 GLN A CA 1
ATOM 753 C C . GLN A 1 95 ? -10.096 -1.983 12.182 1.00 97.19 95 GLN A C 1
ATOM 755 O O . GLN A 1 95 ? -10.011 -0.757 12.158 1.00 97.19 95 GLN A O 1
ATOM 760 N N . ILE A 1 96 ? -10.449 -2.706 11.117 1.00 97.75 96 ILE A N 1
ATOM 761 C CA . ILE A 1 96 ? -10.779 -2.172 9.791 1.00 97.75 96 ILE A CA 1
ATOM 762 C C . ILE A 1 96 ? -12.258 -2.457 9.493 1.00 97.75 96 ILE A C 1
ATOM 764 O O . ILE A 1 96 ? -12.798 -3.500 9.867 1.00 97.75 96 ILE A O 1
ATOM 768 N N . ARG A 1 97 ? -12.952 -1.510 8.855 1.00 96.94 97 ARG A N 1
ATOM 769 C CA . ARG A 1 97 ? -14.359 -1.662 8.450 1.00 96.94 97 ARG A CA 1
ATOM 770 C C . ARG A 1 97 ? -14.513 -2.722 7.345 1.00 96.94 97 ARG A C 1
ATOM 772 O O . ARG A 1 97 ? -13.639 -2.887 6.504 1.00 96.94 97 ARG A O 1
ATOM 779 N N . ARG A 1 98 ? -15.643 -3.438 7.331 1.00 96.00 98 ARG A N 1
ATOM 780 C CA . ARG A 1 98 ? -15.876 -4.578 6.414 1.00 96.00 98 ARG A CA 1
ATOM 781 C C . ARG A 1 98 ? -16.213 -4.178 4.977 1.00 96.00 98 ARG A C 1
ATOM 783 O O . ARG A 1 98 ? -16.135 -5.010 4.086 1.00 96.00 98 ARG A O 1
ATOM 790 N N . ASP A 1 99 ? -16.642 -2.943 4.769 1.00 95.19 99 ASP A N 1
ATOM 791 C CA . ASP A 1 99 ? -17.181 -2.408 3.517 1.00 95.19 99 ASP A CA 1
ATOM 792 C C . ASP A 1 99 ? -16.152 -1.581 2.730 1.00 95.19 99 ASP A C 1
ATOM 794 O O . ASP A 1 99 ? -16.514 -0.694 1.960 1.00 95.19 99 ASP A O 1
ATOM 798 N N . ILE A 1 100 ? -14.861 -1.856 2.929 1.00 96.00 100 ILE A N 1
ATOM 799 C CA . ILE A 1 100 ? -13.803 -1.276 2.100 1.00 96.00 100 ILE A CA 1
ATOM 800 C C . ILE A 1 100 ? -13.776 -1.909 0.705 1.00 96.00 100 ILE A C 1
ATOM 802 O O . ILE A 1 100 ? -14.015 -3.104 0.532 1.00 96.00 100 ILE A O 1
ATOM 806 N N . ASP A 1 101 ? -13.384 -1.115 -0.287 1.00 96.31 101 ASP A N 1
ATOM 807 C CA . ASP A 1 101 ? -12.957 -1.629 -1.587 1.00 96.31 101 ASP A CA 1
ATOM 808 C C . ASP A 1 101 ? -11.481 -2.041 -1.496 1.00 96.31 101 ASP A C 1
ATOM 810 O O . ASP A 1 101 ? -10.577 -1.206 -1.583 1.00 96.31 101 ASP A O 1
ATOM 814 N N . LEU A 1 102 ? -11.236 -3.335 -1.266 1.00 96.12 102 LEU A N 1
ATOM 815 C CA . LEU A 1 102 ? -9.890 -3.875 -1.070 1.00 96.12 102 LEU A CA 1
ATOM 816 C C . LEU A 1 102 ? -8.958 -3.560 -2.247 1.00 96.12 102 LEU A C 1
ATOM 818 O O . LEU A 1 102 ? -7.818 -3.152 -2.027 1.00 96.12 102 LEU A O 1
ATOM 822 N N . GLU A 1 103 ? -9.427 -3.712 -3.486 1.00 95.81 103 GLU A N 1
ATOM 823 C CA . GLU A 1 103 ? -8.592 -3.485 -4.669 1.00 95.81 103 GLU A CA 1
ATOM 824 C C . GLU A 1 103 ? -8.169 -2.019 -4.767 1.00 95.81 103 GLU A C 1
ATOM 826 O O . GLU A 1 103 ? -6.998 -1.728 -5.015 1.00 95.81 103 GLU A O 1
ATOM 831 N N . ARG A 1 104 ? -9.080 -1.082 -4.475 1.00 96.88 104 ARG A N 1
ATOM 832 C CA . ARG A 1 104 ? -8.740 0.348 -4.421 1.00 96.88 104 ARG A CA 1
ATOM 833 C C . ARG A 1 104 ? -7.776 0.679 -3.292 1.00 96.88 104 ARG A C 1
ATOM 835 O O . ARG A 1 104 ? -6.861 1.470 -3.502 1.00 96.88 104 ARG A O 1
ATOM 842 N N . VAL A 1 105 ? -7.927 0.066 -2.120 1.00 96.38 105 VAL A N 1
ATOM 843 C CA . VAL A 1 105 ? -6.991 0.265 -1.003 1.00 96.38 105 VAL A CA 1
ATOM 844 C C . VAL A 1 105 ? -5.591 -0.249 -1.357 1.00 96.38 105 VAL A C 1
ATOM 846 O O . VAL A 1 105 ? -4.605 0.439 -1.089 1.00 96.38 105 VAL A O 1
ATOM 849 N N . LEU A 1 106 ? -5.491 -1.410 -2.013 1.00 96.06 106 LEU A N 1
ATOM 850 C CA . LEU A 1 106 ? -4.224 -1.949 -2.519 1.00 96.06 106 LEU A CA 1
ATOM 851 C C . LEU A 1 106 ? -3.573 -1.010 -3.540 1.00 96.06 106 LEU A C 1
ATOM 853 O O . LEU A 1 106 ? -2.367 -0.755 -3.459 1.00 96.06 106 LEU A O 1
ATOM 857 N N . ASP A 1 107 ? -4.367 -0.498 -4.483 1.00 95.69 107 ASP A N 1
ATOM 858 C CA . ASP A 1 107 ? -3.908 0.428 -5.520 1.00 95.69 107 ASP A CA 1
ATOM 859 C C . ASP A 1 107 ? -3.392 1.739 -4.907 1.00 95.69 107 ASP A C 1
ATOM 861 O O . ASP A 1 107 ? -2.343 2.231 -5.317 1.00 95.69 107 ASP A O 1
ATOM 865 N N . LEU A 1 108 ? -4.068 2.270 -3.881 1.00 96.62 108 LEU A N 1
ATOM 866 C CA . LEU A 1 108 ? -3.648 3.483 -3.174 1.00 96.62 108 LEU A CA 1
ATOM 867 C C . LEU A 1 108 ? -2.366 3.267 -2.360 1.00 96.62 108 LEU A C 1
ATOM 869 O O . LEU A 1 108 ? -1.412 4.026 -2.520 1.00 96.62 108 LEU A O 1
ATOM 873 N N . LEU A 1 109 ? -2.310 2.227 -1.519 1.00 95.12 109 LEU A N 1
ATOM 874 C CA . LEU A 1 109 ? -1.163 1.973 -0.638 1.00 95.12 109 LEU A CA 1
ATOM 875 C C . LEU A 1 109 ? 0.117 1.676 -1.428 1.00 95.12 109 LEU A C 1
ATOM 877 O O . LEU A 1 109 ? 1.152 2.301 -1.203 1.00 95.12 109 LEU A O 1
ATOM 881 N N . LEU A 1 110 ? 0.061 0.724 -2.364 1.00 92.00 110 LEU A N 1
ATOM 882 C CA . LEU A 1 110 ? 1.247 0.322 -3.125 1.00 92.00 110 LEU A CA 1
ATOM 883 C C . LEU A 1 110 ? 1.545 1.297 -4.270 1.00 92.00 110 LEU A C 1
ATOM 885 O O . LEU A 1 110 ? 2.713 1.528 -4.583 1.00 92.00 110 LEU A O 1
ATOM 889 N N . GLY A 1 111 ? 0.517 1.896 -4.877 1.00 92.88 111 GLY A N 1
ATOM 890 C CA . GLY A 1 111 ? 0.674 2.905 -5.925 1.00 92.88 111 GLY A CA 1
ATOM 891 C C . GLY A 1 111 ? 1.348 4.179 -5.423 1.00 92.88 111 GLY A C 1
ATOM 892 O O . GLY A 1 111 ? 2.182 4.739 -6.136 1.00 92.88 111 GLY A O 1
ATOM 893 N N . ALA A 1 112 ? 1.077 4.588 -4.178 1.00 95.44 112 ALA A N 1
ATOM 894 C CA . ALA A 1 112 ? 1.715 5.751 -3.564 1.00 95.44 112 ALA A CA 1
ATOM 895 C C . ALA A 1 112 ? 3.249 5.656 -3.577 1.00 95.44 112 ALA A C 1
ATOM 897 O O . ALA A 1 112 ? 3.920 6.667 -3.773 1.00 95.44 112 ALA A O 1
ATOM 898 N N . PHE A 1 113 ? 3.818 4.456 -3.415 1.00 93.31 113 PHE A N 1
ATOM 899 C CA . PHE A 1 113 ? 5.270 4.264 -3.464 1.00 93.31 113 PHE A CA 1
ATOM 900 C C . PHE A 1 113 ? 5.845 4.606 -4.843 1.00 93.31 113 PHE A C 1
ATOM 902 O O . PHE A 1 113 ? 6.836 5.330 -4.947 1.00 93.31 113 PHE A O 1
ATOM 909 N N . PHE A 1 114 ? 5.207 4.119 -5.911 1.00 90.19 114 PHE A N 1
ATOM 910 C CA . PHE A 1 114 ? 5.623 4.430 -7.278 1.00 90.19 114 PHE A CA 1
ATOM 911 C C . PHE A 1 114 ? 5.450 5.918 -7.584 1.00 90.19 114 PHE A C 1
ATOM 913 O O . PHE A 1 114 ? 6.356 6.528 -8.148 1.00 90.19 114 PHE A O 1
ATOM 920 N N . ALA A 1 115 ? 4.330 6.512 -7.161 1.00 92.38 115 ALA A N 1
ATOM 921 C CA . ALA A 1 115 ? 4.078 7.940 -7.324 1.00 92.38 115 ALA A CA 1
ATOM 922 C C . ALA A 1 115 ? 5.154 8.794 -6.632 1.00 92.38 115 ALA A C 1
ATOM 924 O O . ALA A 1 115 ? 5.716 9.689 -7.262 1.00 92.38 115 ALA A O 1
ATOM 925 N N . ALA A 1 116 ? 5.501 8.475 -5.380 1.00 93.31 116 ALA A N 1
ATOM 926 C CA . ALA A 1 116 ? 6.555 9.166 -4.639 1.00 93.31 116 ALA A CA 1
ATOM 927 C C . ALA A 1 116 ? 7.906 9.075 -5.361 1.00 93.31 116 ALA A C 1
ATOM 929 O O . ALA A 1 116 ? 8.604 10.079 -5.506 1.00 93.31 116 ALA A O 1
ATOM 930 N N . VAL A 1 117 ? 8.240 7.897 -5.898 1.00 90.88 117 VAL A N 1
ATOM 931 C CA . VAL A 1 117 ? 9.509 7.721 -6.609 1.00 90.88 117 VAL A CA 1
ATOM 932 C C . VAL A 1 117 ? 9.573 8.510 -7.896 1.00 90.88 117 VAL A C 1
ATOM 934 O O . VAL A 1 117 ? 10.598 9.133 -8.166 1.00 90.88 117 VAL A O 1
ATOM 937 N N . PHE A 1 118 ? 8.511 8.500 -8.690 1.00 88.44 118 PHE A N 1
ATOM 938 C CA . PHE A 1 118 ? 8.510 9.274 -9.923 1.00 88.44 118 PHE A CA 1
ATOM 939 C C . PHE A 1 118 ? 8.512 10.782 -9.662 1.00 88.44 118 PHE A C 1
ATOM 941 O O . PHE A 1 118 ? 9.094 11.519 -10.451 1.00 88.44 118 PHE A O 1
ATOM 948 N N . ALA A 1 119 ? 7.916 11.235 -8.557 1.00 90.75 119 ALA A N 1
ATOM 949 C CA . ALA A 1 119 ? 7.889 12.647 -8.195 1.00 90.75 119 ALA A CA 1
ATOM 950 C C . ALA A 1 119 ? 9.230 13.164 -7.645 1.00 90.75 119 ALA A C 1
ATOM 952 O O . ALA A 1 119 ? 9.620 14.285 -7.962 1.00 90.75 119 ALA A O 1
ATOM 953 N N . GLY A 1 120 ? 9.931 12.379 -6.819 1.00 87.44 120 GLY A N 1
ATOM 954 C CA . GLY A 1 120 ? 11.101 12.876 -6.079 1.00 87.44 120 GLY A CA 1
ATOM 955 C C . GLY A 1 120 ? 12.161 11.836 -5.723 1.00 87.44 120 GLY A C 1
ATOM 956 O O . GLY A 1 120 ? 13.090 12.139 -4.980 1.00 87.44 120 GLY A O 1
ATOM 957 N N . GLY A 1 121 ? 12.061 10.614 -6.245 1.00 89.25 121 GLY A N 1
ATOM 958 C CA . GLY A 1 121 ? 12.942 9.511 -5.877 1.00 89.25 121 GLY A CA 1
ATOM 959 C C . GLY A 1 121 ? 12.478 8.762 -4.624 1.00 89.25 121 GLY A C 1
ATOM 960 O O . GLY A 1 121 ? 11.336 8.855 -4.184 1.00 89.25 121 GLY A O 1
ATOM 961 N N . ARG A 1 122 ? 13.357 7.926 -4.064 1.00 90.88 122 ARG A N 1
ATOM 962 C CA . ARG A 1 122 ? 12.982 7.040 -2.953 1.00 90.88 122 ARG A CA 1
ATOM 963 C C . ARG A 1 122 ? 12.504 7.857 -1.738 1.00 90.88 122 ARG A C 1
ATOM 965 O O . ARG A 1 122 ? 13.285 8.676 -1.261 1.00 90.88 122 ARG A O 1
ATOM 972 N N . PRO A 1 123 ? 11.296 7.595 -1.205 1.00 93.81 123 PRO A N 1
ATOM 973 C CA . PRO A 1 123 ? 10.749 8.413 -0.132 1.00 93.81 123 PRO A CA 1
ATOM 974 C C . PRO A 1 123 ? 11.496 8.233 1.197 1.00 93.81 123 PRO A C 1
ATOM 976 O O . PRO A 1 123 ? 12.114 7.187 1.463 1.00 93.81 123 PRO A O 1
ATOM 979 N N . GLU A 1 124 ? 11.433 9.267 2.037 1.00 95.56 124 GLU A N 1
ATOM 980 C CA . GLU A 1 124 ? 12.087 9.330 3.343 1.00 95.56 124 GLU A CA 1
ATOM 981 C C . GLU A 1 124 ? 11.517 8.319 4.365 1.00 95.56 124 GLU A C 1
ATOM 983 O O . GLU A 1 124 ? 10.443 7.751 4.157 1.00 95.56 124 GLU A O 1
ATOM 988 N N . PRO A 1 125 ? 12.219 8.055 5.487 1.00 95.94 125 PRO A N 1
ATOM 989 C CA . PRO A 1 125 ? 11.802 7.045 6.460 1.00 95.94 125 PRO A CA 1
ATOM 990 C C . PRO A 1 125 ? 10.416 7.221 7.086 1.00 95.94 125 PRO A C 1
ATOM 992 O O . PRO A 1 125 ? 9.842 6.205 7.438 1.00 95.94 125 PRO A O 1
ATOM 995 N N . GLY A 1 126 ? 9.888 8.446 7.213 1.00 97.19 126 GLY A N 1
ATOM 996 C CA . GLY A 1 126 ? 8.557 8.704 7.798 1.00 97.19 126 GLY A CA 1
ATOM 997 C C . GLY A 1 126 ? 7.393 8.647 6.802 1.00 97.19 126 GLY A C 1
ATOM 998 O O . GLY A 1 126 ? 6.236 8.849 7.169 1.00 97.19 126 GLY A O 1
ATOM 999 N N . TRP A 1 127 ? 7.689 8.401 5.525 1.00 97.50 127 TRP A N 1
ATOM 1000 C CA . TRP A 1 127 ? 6.681 8.270 4.477 1.00 97.50 127 TRP A CA 1
ATOM 1001 C C . TRP A 1 127 ? 5.682 7.116 4.708 1.00 97.50 127 TRP A C 1
ATOM 1003 O O . TRP A 1 127 ? 4.491 7.340 4.488 1.00 97.50 127 TRP A O 1
ATOM 1013 N N . PRO A 1 128 ? 6.089 5.906 5.157 1.00 97.56 128 PRO A N 1
ATOM 1014 C CA . PRO A 1 128 ? 5.159 4.803 5.404 1.00 97.56 128 PRO A CA 1
ATOM 1015 C C . PRO A 1 128 ? 4.059 5.176 6.402 1.00 97.56 128 PRO A C 1
ATOM 1017 O O . PRO A 1 128 ? 2.878 4.980 6.117 1.00 97.56 128 PRO A O 1
ATOM 1020 N N . GLU A 1 129 ? 4.435 5.763 7.539 1.00 98.25 129 GLU A N 1
ATOM 1021 C CA . GLU A 1 129 ? 3.512 6.247 8.563 1.00 98.25 129 GLU A CA 1
ATOM 1022 C C . GLU A 1 129 ? 2.566 7.300 7.992 1.00 98.25 129 GLU A C 1
ATOM 1024 O O . GLU A 1 129 ? 1.355 7.174 8.149 1.00 98.25 129 GLU A O 1
ATOM 1029 N N . ALA A 1 130 ? 3.101 8.288 7.268 1.00 97.88 130 ALA A N 1
ATOM 1030 C CA . ALA A 1 130 ? 2.305 9.366 6.688 1.00 97.88 130 ALA A CA 1
ATOM 1031 C C . ALA A 1 130 ? 1.238 8.854 5.703 1.00 97.88 130 ALA A C 1
ATOM 1033 O O . ALA A 1 130 ? 0.097 9.318 5.731 1.00 97.88 130 ALA A O 1
ATOM 1034 N N . ILE A 1 131 ? 1.579 7.879 4.853 1.00 98.00 131 ILE A N 1
ATOM 1035 C CA . ILE A 1 131 ? 0.631 7.286 3.900 1.00 98.00 131 ILE A CA 1
ATOM 1036 C C . ILE A 1 131 ? -0.445 6.472 4.612 1.00 98.00 131 ILE A C 1
ATOM 1038 O O . ILE A 1 131 ? -1.627 6.603 4.285 1.00 98.00 131 ILE A O 1
ATOM 1042 N N . VAL A 1 132 ? -0.060 5.644 5.588 1.00 98.00 132 VAL A N 1
ATOM 1043 C CA . VAL A 1 132 ? -1.043 4.875 6.359 1.00 98.00 132 VAL A CA 1
ATOM 1044 C C . VAL A 1 132 ? -1.962 5.820 7.119 1.00 98.00 132 VAL A C 1
ATOM 1046 O O . VAL A 1 132 ? -3.171 5.637 7.055 1.00 98.00 132 VAL A O 1
ATOM 1049 N N . ASP A 1 133 ? -1.433 6.860 7.761 1.00 97.94 133 ASP A N 1
ATOM 1050 C CA . ASP A 1 133 ? -2.224 7.826 8.526 1.00 97.94 133 ASP A CA 1
ATOM 1051 C C . ASP A 1 133 ? -3.181 8.644 7.665 1.00 97.94 133 ASP A C 1
ATOM 1053 O O . ASP A 1 133 ? -4.298 8.923 8.097 1.00 97.94 133 ASP A O 1
ATOM 1057 N N . ALA A 1 134 ? -2.797 8.973 6.432 1.00 97.62 134 ALA A N 1
ATOM 1058 C CA . ALA A 1 134 ? -3.689 9.642 5.494 1.00 97.62 134 ALA A CA 1
ATOM 1059 C C . ALA A 1 134 ? -4.898 8.767 5.112 1.00 97.62 134 ALA A C 1
ATOM 1061 O O . ALA A 1 134 ? -6.006 9.278 4.944 1.00 97.62 134 ALA A O 1
ATOM 1062 N N . LEU A 1 135 ? -4.705 7.449 4.991 1.00 96.31 135 LEU A N 1
ATOM 1063 C CA . LEU A 1 135 ? -5.765 6.506 4.615 1.00 96.31 135 LEU A CA 1
ATOM 1064 C C . LEU A 1 135 ? -6.534 5.948 5.820 1.00 96.31 135 LEU A C 1
ATOM 1066 O O . LEU A 1 135 ? -7.702 5.579 5.686 1.00 96.31 135 LEU A O 1
ATOM 1070 N N . TRP A 1 136 ? -5.915 5.899 7.000 1.00 97.06 136 TRP A N 1
ATOM 1071 C CA . TRP A 1 136 ? -6.449 5.217 8.178 1.00 97.06 136 TRP A CA 1
ATOM 1072 C C . TRP A 1 136 ? -7.857 5.672 8.583 1.00 97.06 136 TRP A C 1
ATOM 1074 O O . TRP A 1 136 ? -8.683 4.799 8.844 1.00 97.06 136 TRP A O 1
ATOM 1084 N N . PRO A 1 137 ? -8.214 6.974 8.577 1.00 95.62 137 PRO A N 1
ATOM 1085 C CA . PRO A 1 137 ? -9.570 7.412 8.910 1.00 95.62 137 PRO A CA 1
ATOM 1086 C C . PRO A 1 137 ? -10.659 6.817 8.007 1.00 95.62 137 PRO A C 1
ATOM 1088 O O . PRO A 1 137 ? -11.789 6.638 8.455 1.00 95.62 137 PRO A O 1
ATOM 1091 N N . ALA A 1 138 ? -10.331 6.496 6.751 1.00 94.50 138 ALA A N 1
ATOM 1092 C CA . ALA A 1 138 ? -11.260 5.862 5.820 1.00 94.50 138 ALA A CA 1
ATOM 1093 C C . AL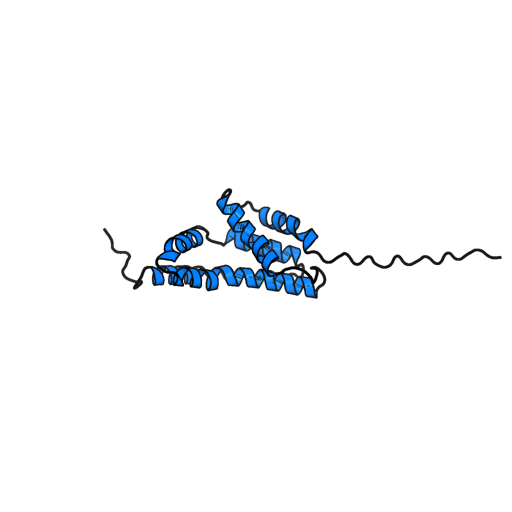A A 1 138 ? -11.361 4.339 6.025 1.00 94.50 138 ALA A C 1
ATOM 1095 O O . ALA A 1 138 ? -12.389 3.749 5.686 1.00 94.50 138 ALA A O 1
ATOM 1096 N N . LEU A 1 139 ? -10.316 3.714 6.582 1.00 96.69 139 LEU A N 1
ATOM 1097 C CA . LEU A 1 139 ? -10.213 2.268 6.802 1.00 96.69 139 LEU A CA 1
ATOM 1098 C C . LEU A 1 139 ? -10.701 1.834 8.185 1.00 96.69 139 LEU A C 1
ATOM 1100 O O . LEU A 1 139 ? -11.301 0.768 8.318 1.00 96.69 139 LEU A O 1
ATOM 1104 N N . ALA A 1 140 ? -10.422 2.629 9.215 1.00 96.75 140 ALA A N 1
ATOM 1105 C CA . ALA A 1 140 ? -10.628 2.250 10.602 1.00 96.75 140 ALA A CA 1
ATOM 1106 C C . ALA A 1 140 ? -12.098 1.916 10.883 1.00 96.75 140 ALA A C 1
ATOM 1108 O O . ALA A 1 140 ? -13.019 2.632 10.480 1.00 96.75 140 ALA A O 1
ATOM 1109 N N . ALA A 1 141 ? -12.324 0.828 11.615 1.00 94.38 141 ALA A N 1
ATOM 1110 C CA . ALA A 1 141 ? -13.651 0.492 12.092 1.00 94.38 141 ALA A CA 1
ATOM 1111 C C . ALA A 1 141 ? -14.168 1.604 13.025 1.00 94.38 141 ALA A C 1
ATOM 1113 O O . ALA A 1 141 ? -13.405 2.140 13.840 1.00 94.38 141 ALA A O 1
ATOM 1114 N N . PRO A 1 142 ? -15.466 1.951 12.957 1.00 86.75 142 PRO A N 1
ATOM 1115 C CA . PRO A 1 142 ? -16.035 2.948 13.845 1.00 86.75 142 PRO A CA 1
ATOM 1116 C C . PRO A 1 142 ? -15.835 2.513 15.295 1.00 86.75 142 PRO A C 1
ATOM 1118 O O . PRO A 1 142 ? -16.139 1.381 15.685 1.00 86.75 142 PRO A O 1
ATOM 1121 N N . ARG A 1 143 ? -15.319 3.437 16.108 1.00 76.12 143 ARG A N 1
ATOM 1122 C CA . ARG A 1 143 ? -15.112 3.213 17.535 1.00 76.12 143 ARG A CA 1
ATOM 1123 C C . ARG A 1 143 ? -16.479 2.894 18.140 1.00 76.12 143 ARG A C 1
ATOM 1125 O O . ARG A 1 143 ? -17.339 3.768 18.196 1.00 76.12 143 ARG A O 1
ATOM 1132 N N . ARG A 1 144 ? -16.708 1.644 18.557 1.00 63.94 144 ARG A N 1
ATOM 1133 C CA . ARG A 1 144 ? -17.948 1.275 19.253 1.00 63.94 144 ARG A CA 1
ATOM 1134 C C . ARG A 1 144 ? -18.014 2.098 20.535 1.00 63.94 144 ARG A C 1
ATOM 1136 O O . ARG A 1 144 ? -17.313 1.795 21.502 1.00 63.94 144 ARG A O 1
ATOM 1143 N N . GLU A 1 145 ? -18.817 3.157 20.540 1.00 57.38 145 GLU A N 1
ATOM 1144 C CA . GLU A 1 145 ? -19.108 3.890 21.764 1.00 57.38 145 GLU A CA 1
ATOM 1145 C C . GLU A 1 145 ? -19.725 2.900 22.754 1.00 57.38 145 GLU A C 1
ATOM 1147 O O . GLU A 1 145 ? -20.778 2.309 22.505 1.00 57.38 145 GLU A O 1
ATOM 1152 N N . ARG A 1 146 ? -19.038 2.664 23.879 1.00 54.47 146 ARG A N 1
ATOM 1153 C CA . ARG A 1 146 ? -19.621 1.893 24.980 1.00 54.47 146 ARG A CA 1
ATOM 1154 C C . ARG A 1 146 ? -20.925 2.594 25.373 1.00 54.47 146 ARG A C 1
ATOM 1156 O O . ARG A 1 146 ? -20.877 3.807 25.598 1.00 54.47 146 ARG A O 1
ATOM 1163 N N . PRO A 1 147 ? -22.063 1.884 25.497 1.00 49.22 147 PRO A N 1
ATOM 1164 C CA . PRO A 1 147 ? -23.318 2.518 25.870 1.00 49.22 147 PRO A CA 1
ATOM 1165 C C . PRO A 1 147 ? -23.102 3.289 27.169 1.00 49.22 147 PRO A C 1
ATOM 1167 O O . PRO A 1 147 ? -22.714 2.698 28.183 1.00 49.22 147 PRO A O 1
ATOM 1170 N N . ARG A 1 148 ? -23.307 4.615 27.146 1.00 59.16 148 ARG A N 1
ATOM 1171 C CA . ARG A 1 148 ? -23.309 5.430 28.365 1.00 59.16 148 ARG A CA 1
ATOM 1172 C C . ARG A 1 148 ? -24.339 4.806 29.293 1.00 59.16 148 ARG A C 1
ATOM 1174 O O . ARG A 1 148 ? -25.538 4.888 29.037 1.00 59.16 148 ARG A O 1
ATOM 1181 N N . ARG A 1 149 ? -23.859 4.140 30.347 1.00 59.03 149 ARG A N 1
ATOM 1182 C CA . ARG A 1 149 ? -24.679 3.546 31.403 1.00 59.03 149 ARG A CA 1
ATOM 1183 C C . ARG A 1 149 ? -25.583 4.671 31.905 1.00 59.03 149 ARG A C 1
ATOM 1185 O O . ARG A 1 149 ? -25.102 5.566 32.596 1.00 59.03 149 ARG A O 1
ATOM 1192 N N . ARG A 1 150 ? -26.857 4.685 31.483 1.00 58.09 150 ARG A N 1
ATOM 1193 C CA . ARG A 1 150 ? -27.865 5.632 31.973 1.00 58.09 150 ARG A CA 1
ATOM 1194 C C . ARG A 1 150 ? -27.837 5.491 33.489 1.00 58.09 150 ARG A C 1
ATOM 1196 O O . ARG A 1 150 ? -28.302 4.485 34.022 1.00 58.09 150 ARG A O 1
ATOM 1203 N N . ARG A 1 151 ? -27.228 6.458 34.183 1.00 57.50 151 ARG A N 1
ATOM 1204 C CA . ARG A 1 151 ? -27.394 6.615 35.624 1.00 57.50 151 ARG A CA 1
ATOM 1205 C C . ARG A 1 151 ? -28.897 6.753 35.816 1.00 57.50 151 ARG A C 1
ATOM 1207 O O . ARG A 1 151 ? -29.469 7.773 35.442 1.00 57.50 151 ARG A O 1
ATOM 1214 N N . ARG A 1 152 ? -29.543 5.688 36.304 1.00 57.22 152 ARG A N 1
ATOM 1215 C CA . ARG A 1 152 ? -30.882 5.779 36.874 1.00 57.22 152 ARG A CA 1
ATOM 1216 C C . ARG A 1 152 ? -30.771 6.844 37.954 1.00 57.22 152 ARG A C 1
ATOM 1218 O O . ARG A 1 152 ? -30.138 6.620 38.981 1.00 57.22 152 ARG A O 1
ATOM 1225 N N . SER A 1 153 ? -31.296 8.023 37.644 1.00 53.38 153 SER A N 1
ATOM 1226 C CA . SER A 1 153 ? -31.603 9.034 38.634 1.00 53.38 153 SER A CA 1
ATOM 1227 C C . SER A 1 153 ? -32.581 8.364 39.589 1.00 53.38 153 SER A C 1
ATOM 1229 O O . SER A 1 153 ? -33.712 8.066 39.203 1.00 53.38 153 SER A O 1
ATOM 1231 N N . ALA A 1 154 ? -32.103 8.003 40.779 1.00 55.97 154 ALA A N 1
ATOM 1232 C CA . ALA A 1 154 ? -32.978 7.707 41.894 1.00 55.97 154 ALA A CA 1
ATOM 1233 C C . ALA A 1 154 ? -33.707 9.018 42.184 1.00 55.97 154 ALA A C 1
ATOM 1235 O O . ALA A 1 154 ? -33.153 9.948 42.771 1.00 55.97 154 ALA A O 1
ATOM 1236 N N . ALA A 1 155 ? -34.912 9.120 41.631 1.00 52.53 155 ALA A N 1
ATOM 1237 C CA . ALA A 1 155 ? -35.846 10.161 41.973 1.00 52.53 155 ALA A CA 1
ATOM 1238 C C . ALA A 1 155 ? -36.111 10.065 43.475 1.00 52.53 155 ALA A C 1
ATOM 1240 O O . ALA A 1 155 ? -36.405 8.997 44.010 1.00 52.53 155 ALA A O 1
ATOM 1241 N N . ARG A 1 156 ? -35.954 11.217 44.119 1.00 54.22 156 ARG A N 1
ATOM 1242 C CA . ARG A 1 156 ? -36.497 11.533 45.431 1.00 54.22 156 ARG A CA 1
ATOM 1243 C C . ARG A 1 156 ? -37.990 11.197 45.479 1.00 54.22 156 ARG A C 1
ATOM 1245 O O . ARG A 1 156 ? -38.710 11.473 44.522 1.00 54.22 156 ARG A O 1
ATOM 1252 N N . GLY A 1 157 ? -38.425 10.711 46.630 1.00 50.91 157 GLY A N 1
ATOM 1253 C CA . GLY A 1 157 ? -39.818 10.567 47.043 1.00 50.91 157 GLY A CA 1
ATOM 1254 C C . GLY A 1 157 ? -39.877 9.435 48.062 1.00 50.91 157 GLY A C 1
ATOM 1255 O O . GLY A 1 157 ? -39.483 8.324 47.733 1.00 50.91 157 GLY A O 1
ATOM 1256 N N . GLY A 1 158 ? -40.257 9.637 49.314 1.00 41.12 158 GLY A N 1
ATOM 1257 C CA . GLY A 1 158 ? -40.662 10.817 50.071 1.00 41.12 158 GLY A CA 1
ATOM 1258 C C . GLY A 1 158 ? -40.632 10.440 51.550 1.00 41.12 158 GLY A C 1
ATOM 1259 O O . GLY A 1 158 ? -40.353 9.253 51.838 1.00 41.12 158 GLY A O 1
#

pLDDT: mean 80.85, std 17.44, range [38.16, 98.25]

Secondary structure (DSSP, 8-state):
-----TT-SSHHHHHHHHHHHT----PPP-SS-HHHHHHHHHHHHHHH--HHHHHHHHHHTTT-HHHHHHHIIIIIHHHHHHHHHHHHHHHHTTSB-TT--HHHHHHHHHHHHHHHHHHHSSPPTTHHHHHHHHHHHHHBPP--PPP-----------

Sequence (158 aa):
RTTVYRRYRDKADLVSAAIGTLRAPVRRSATGDARADLVAHLDSVRRNYGISLAGTLLMEEPYNPRLLELFRERMIVPQRRIVADTIHEGIDHGQIRRDIDLERVLDLLLGAFFAAVFAGGRPEPGWPEAIVDALWPALAAPRRERPRRRRRSAARGG